Protein AF-A0A2V6KG78-F1 (afdb_monomer_lite)

Structure (mmCIF, N/CA/C/O backbone):
data_AF-A0A2V6KG78-F1
#
_entry.id   AF-A0A2V6KG78-F1
#
loop_
_atom_site.group_PDB
_atom_site.id
_atom_site.type_symbol
_atom_site.label_atom_id
_atom_site.label_alt_id
_atom_site.label_comp_id
_atom_site.label_asym_id
_atom_site.label_entity_id
_atom_site.label_seq_id
_atom_site.pdbx_PDB_ins_code
_atom_site.Cartn_x
_atom_site.Cartn_y
_atom_site.Cartn_z
_atom_site.occupancy
_atom_site.B_iso_or_equiv
_atom_site.auth_seq_id
_atom_site.auth_comp_id
_atom_site.auth_asym_id
_atom_site.auth_atom_id
_atom_site.pdbx_PDB_model_num
ATOM 1 N N . MET A 1 1 ? -34.775 -4.754 1.106 1.00 42.84 1 MET A N 1
ATOM 2 C CA . MET A 1 1 ? -33.691 -5.073 2.053 1.00 42.84 1 MET A CA 1
ATOM 3 C C . MET A 1 1 ? -32.648 -5.795 1.232 1.00 42.84 1 MET A C 1
ATOM 5 O O . MET A 1 1 ? -32.784 -6.988 1.024 1.00 42.84 1 MET A O 1
ATOM 9 N N . ASP A 1 2 ? -31.739 -5.038 0.624 1.00 43.31 2 ASP A N 1
ATOM 10 C CA . ASP A 1 2 ? -30.631 -5.600 -0.145 1.00 43.31 2 ASP A CA 1
ATOM 11 C C . ASP A 1 2 ? -29.412 -5.488 0.767 1.00 43.31 2 ASP A C 1
ATOM 13 O O . ASP A 1 2 ? -28.839 -4.412 0.938 1.00 43.31 2 ASP A O 1
ATOM 17 N N . GLU A 1 3 ? -29.130 -6.565 1.497 1.00 47.91 3 GLU A N 1
ATOM 18 C CA . GLU A 1 3 ? -27.874 -6.702 2.221 1.00 47.91 3 GLU A CA 1
ATOM 19 C C . GLU A 1 3 ? -26.782 -6.844 1.164 1.00 47.91 3 GLU A C 1
ATOM 21 O O . GLU A 1 3 ? -26.435 -7.947 0.741 1.00 47.91 3 GLU A O 1
ATOM 26 N N . THR A 1 4 ? -26.254 -5.710 0.702 1.00 48.72 4 THR A N 1
ATOM 27 C CA . THR A 1 4 ? -25.005 -5.684 -0.046 1.00 48.72 4 THR A CA 1
ATOM 28 C C . THR A 1 4 ? -23.925 -6.160 0.913 1.00 48.72 4 THR A C 1
ATOM 30 O O . THR A 1 4 ? -23.310 -5.370 1.629 1.00 48.72 4 THR A O 1
ATOM 33 N N . VAL A 1 5 ? -23.725 -7.476 0.969 1.00 46.75 5 VAL A N 1
ATOM 34 C CA . VAL A 1 5 ? -22.503 -8.080 1.476 1.00 46.75 5 VAL A CA 1
ATOM 35 C C . VAL A 1 5 ? -21.413 -7.512 0.583 1.00 46.75 5 VAL A C 1
ATOM 37 O O . VAL A 1 5 ? -21.160 -8.006 -0.516 1.00 46.75 5 VAL A O 1
ATOM 40 N N . THR A 1 6 ? -20.815 -6.405 1.012 1.00 44.28 6 THR A N 1
ATOM 41 C CA . THR A 1 6 ? -19.549 -5.928 0.488 1.00 44.28 6 THR A CA 1
ATOM 42 C C . THR A 1 6 ? -18.587 -7.064 0.753 1.00 44.28 6 THR A C 1
ATOM 44 O O . THR A 1 6 ? -18.064 -7.223 1.852 1.00 44.28 6 THR A O 1
ATOM 47 N N . LYS A 1 7 ? -18.426 -7.936 -0.246 1.00 44.28 7 LYS A N 1
ATOM 48 C CA . LYS A 1 7 ? -17.332 -8.887 -0.317 1.00 44.28 7 LYS A CA 1
ATOM 49 C C . LYS A 1 7 ? -16.094 -8.032 -0.124 1.00 44.28 7 LYS A C 1
ATOM 51 O O . LYS A 1 7 ? -15.721 -7.306 -1.040 1.00 44.28 7 LYS A O 1
ATOM 56 N N . THR A 1 8 ? -15.545 -8.024 1.086 1.00 57.06 8 THR A N 1
ATOM 57 C CA . THR A 1 8 ? -14.339 -7.275 1.403 1.00 57.06 8 THR A CA 1
ATOM 58 C C . THR A 1 8 ? -13.289 -7.857 0.480 1.00 57.06 8 THR A C 1
ATOM 60 O O . THR A 1 8 ? -12.859 -8.999 0.666 1.00 57.06 8 THR A O 1
ATOM 63 N N . GLU A 1 9 ? -13.000 -7.161 -0.619 1.00 67.12 9 GLU A N 1
ATOM 64 C CA . GLU A 1 9 ? -12.022 -7.644 -1.574 1.00 67.12 9 GLU A CA 1
ATOM 65 C C . GLU A 1 9 ? -10.715 -7.777 -0.803 1.00 67.12 9 GLU A C 1
ATOM 67 O O . GLU A 1 9 ? -10.207 -6.807 -0.240 1.00 67.12 9 GLU A O 1
ATOM 72 N N . LYS A 1 10 ? -10.220 -9.013 -0.685 1.00 86.06 10 LYS A N 1
ATOM 73 C CA . LYS A 1 10 ? -8.990 -9.274 0.053 1.00 86.06 10 LYS A CA 1
ATOM 74 C C . LYS A 1 10 ? -7.862 -8.524 -0.645 1.00 86.06 10 LYS A C 1
ATOM 76 O O . LYS A 1 10 ? -7.540 -8.823 -1.794 1.00 86.06 10 LYS A O 1
ATOM 81 N N . LEU A 1 11 ? -7.264 -7.577 0.072 1.00 93.12 11 LEU A N 1
ATOM 82 C CA . LEU A 1 11 ? -6.105 -6.831 -0.414 1.00 93.12 11 LEU A CA 1
ATOM 83 C C . LEU A 1 11 ? -4.846 -7.700 -0.440 1.00 93.12 11 LEU A C 1
ATOM 85 O O . LEU A 1 11 ? -3.945 -7.432 -1.222 1.00 93.12 11 LEU A O 1
ATOM 89 N N . VAL A 1 12 ? -4.787 -8.761 0.371 1.00 95.56 12 VAL A N 1
ATOM 90 C CA . VAL A 1 12 ? -3.658 -9.703 0.389 1.00 95.56 12 VAL A CA 1
ATOM 91 C C . VAL A 1 12 ? -3.420 -10.287 -1.007 1.00 95.56 12 VAL A C 1
ATOM 93 O O . VAL A 1 12 ? -4.331 -10.828 -1.631 1.00 95.56 12 VAL A O 1
ATOM 96 N N . GLY A 1 13 ? -2.181 -10.172 -1.483 1.00 95.50 13 GLY A N 1
ATOM 97 C CA . GLY A 1 13 ? -1.737 -10.550 -2.823 1.00 95.50 13 GLY A CA 1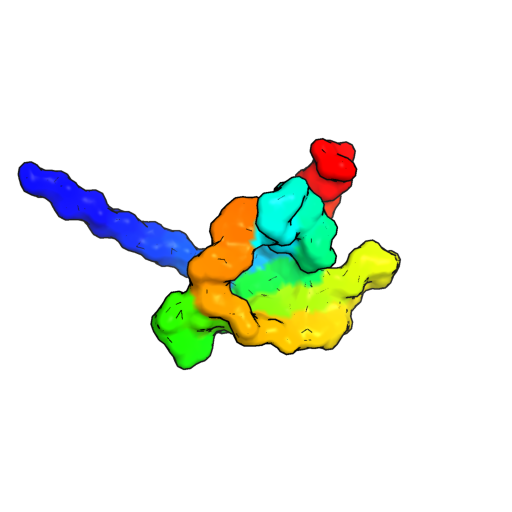
ATOM 98 C C . GLY A 1 13 ? -1.809 -9.421 -3.855 1.00 95.50 13 GLY A C 1
ATOM 99 O O . GLY A 1 13 ? -1.246 -9.566 -4.936 1.00 95.50 13 GLY A O 1
ATOM 100 N N . LYS A 1 14 ? -2.461 -8.293 -3.547 1.00 96.00 14 LYS A N 1
ATOM 101 C CA . LYS A 1 14 ? -2.524 -7.139 -4.448 1.00 96.00 14 LYS A CA 1
ATOM 102 C C . LYS A 1 14 ? -1.249 -6.314 -4.364 1.00 96.00 14 LYS A C 1
ATOM 104 O O . LYS A 1 14 ? -0.740 -6.031 -3.277 1.00 96.00 14 LYS A O 1
ATOM 109 N N . TYR A 1 15 ? -0.771 -5.899 -5.527 1.00 96.31 15 TYR A N 1
ATOM 110 C CA . TYR A 1 15 ? 0.292 -4.911 -5.658 1.00 96.31 15 TYR A CA 1
ATOM 111 C C . TYR A 1 15 ? -0.295 -3.512 -5.499 1.00 96.31 15 TYR A C 1
ATOM 113 O O . TYR A 1 15 ? -1.490 -3.338 -5.724 1.00 96.31 15 TYR A O 1
ATOM 121 N N . PHE A 1 16 ? 0.495 -2.517 -5.111 1.00 95.50 16 PHE A N 1
ATOM 122 C CA . PHE A 1 16 ? -0.038 -1.177 -4.888 1.00 95.50 16 PHE A CA 1
ATOM 123 C C . PHE A 1 16 ? 0.926 -0.048 -5.227 1.00 95.50 16 PHE A C 1
ATOM 125 O O . PHE A 1 16 ? 2.142 -0.210 -5.162 1.00 95.50 16 PHE A O 1
ATOM 132 N N . HIS A 1 17 ? 0.332 1.115 -5.487 1.00 94.44 17 HIS A N 1
ATOM 133 C CA . HIS A 1 17 ? 0.958 2.422 -5.320 1.00 94.44 17 HIS A CA 1
ATOM 134 C C . HIS A 1 17 ? 0.246 3.151 -4.180 1.00 94.44 17 HIS A C 1
ATOM 136 O O . HIS A 1 17 ? -0.982 3.269 -4.203 1.00 94.44 17 HIS A O 1
ATOM 142 N N . SER A 1 18 ? 0.998 3.615 -3.185 1.00 93.25 18 SER A N 1
ATOM 143 C CA . SER A 1 18 ? 0.469 4.491 -2.147 1.00 93.25 18 SER A CA 1
ATOM 144 C C . SER A 1 18 ? 0.487 5.931 -2.623 1.00 93.25 18 SER A C 1
ATOM 146 O O . SER A 1 18 ? 1.365 6.320 -3.391 1.00 93.25 18 SER A O 1
ATOM 148 N N . ALA A 1 19 ? -0.463 6.717 -2.136 1.00 89.12 19 ALA A N 1
ATOM 149 C CA . ALA A 1 19 ? -0.496 8.156 -2.319 1.00 89.12 19 ALA A CA 1
ATOM 150 C C . ALA A 1 19 ? -0.487 8.833 -0.944 1.00 89.12 19 ALA A C 1
ATOM 152 O O . ALA A 1 19 ? -1.163 8.363 -0.025 1.00 89.12 19 ALA A O 1
ATOM 153 N N . ASP A 1 20 ? 0.292 9.904 -0.801 1.00 83.81 20 ASP A N 1
ATOM 154 C CA . ASP A 1 20 ? 0.251 10.767 0.377 1.00 83.81 20 ASP A CA 1
ATOM 155 C C . ASP A 1 20 ? -1.009 11.657 0.368 1.00 83.81 20 ASP A C 1
ATOM 157 O O . ASP A 1 20 ? -1.812 11.649 -0.569 1.00 83.81 20 ASP A O 1
ATOM 161 N N . GLU A 1 21 ? -1.180 12.475 1.408 1.00 80.19 21 GLU A N 1
ATOM 162 C CA . GLU A 1 21 ? -2.315 13.405 1.532 1.00 80.19 21 GLU A CA 1
ATOM 163 C C . GLU A 1 21 ? -2.364 14.468 0.411 1.00 80.19 21 GLU A C 1
ATOM 165 O O . GLU A 1 21 ? -3.393 15.111 0.212 1.00 80.19 21 GLU A O 1
ATOM 170 N N . ASN A 1 22 ? -1.279 14.633 -0.354 1.00 79.69 22 ASN A N 1
ATOM 171 C CA . ASN A 1 22 ? -1.176 15.525 -1.507 1.00 79.69 22 ASN A CA 1
ATOM 172 C C . ASN A 1 22 ? -1.315 14.780 -2.849 1.00 79.69 22 ASN A C 1
ATOM 174 O O . ASN A 1 22 ? -0.997 15.352 -3.894 1.00 79.69 22 ASN A O 1
ATOM 178 N N . ASN A 1 23 ? -1.768 13.521 -2.835 1.00 75.75 23 ASN A N 1
ATOM 179 C CA . ASN A 1 23 ? -1.836 12.618 -3.988 1.00 75.75 23 ASN A CA 1
ATOM 180 C C . ASN A 1 23 ? -0.480 12.329 -4.656 1.00 75.75 23 ASN A C 1
ATOM 182 O O . ASN A 1 23 ? -0.434 11.924 -5.820 1.00 75.75 23 ASN A O 1
ATOM 186 N N . LYS A 1 24 ? 0.639 12.526 -3.954 1.00 80.50 24 LYS A N 1
ATOM 187 C CA . LYS A 1 24 ? 1.955 12.139 -4.462 1.00 80.50 24 LYS A CA 1
ATOM 188 C C . LYS A 1 24 ? 2.186 10.669 -4.193 1.00 80.50 24 LYS A C 1
ATOM 190 O O . LYS A 1 24 ? 2.010 10.203 -3.070 1.00 80.50 24 LYS A O 1
ATOM 195 N N . VAL A 1 25 ? 2.619 9.954 -5.225 1.00 82.62 25 VAL A N 1
ATOM 196 C CA . VAL A 1 25 ? 2.980 8.549 -5.081 1.00 82.62 25 VAL A CA 1
ATOM 197 C C . VAL A 1 25 ? 4.184 8.433 -4.148 1.00 82.62 25 VAL A C 1
ATOM 199 O O . VAL A 1 25 ? 5.228 9.025 -4.413 1.00 82.62 25 VAL A O 1
ATOM 202 N N . GLU A 1 26 ? 4.031 7.693 -3.050 1.00 87.19 26 GLU A N 1
ATOM 203 C CA . GLU A 1 26 ? 5.066 7.588 -2.014 1.00 87.19 26 GLU A CA 1
ATOM 204 C C . GLU A 1 26 ? 5.755 6.219 -2.060 1.00 87.19 26 GLU A C 1
ATOM 206 O O . GLU A 1 26 ? 6.981 6.116 -2.143 1.00 87.19 26 GLU A O 1
ATOM 211 N N . TRP A 1 27 ? 4.972 5.144 -2.066 1.00 93.69 27 TRP A N 1
ATOM 212 C CA . TRP A 1 27 ? 5.447 3.769 -1.977 1.00 93.69 27 TRP A CA 1
ATOM 213 C C . TRP A 1 27 ? 4.845 2.908 -3.073 1.00 93.69 27 TRP A C 1
ATOM 215 O O . TRP A 1 27 ? 3.727 3.122 -3.537 1.00 93.69 27 TRP A O 1
ATOM 225 N N . GLN A 1 28 ? 5.587 1.873 -3.431 1.00 95.38 28 GLN A N 1
ATOM 226 C CA . GLN A 1 28 ? 5.097 0.769 -4.234 1.00 95.38 28 GLN A CA 1
ATOM 227 C C . GLN A 1 28 ? 5.371 -0.542 -3.503 1.00 95.38 28 GLN A C 1
ATOM 229 O O . GLN A 1 28 ? 6.337 -0.641 -2.741 1.00 95.38 28 GLN A O 1
ATOM 234 N N . GLY A 1 29 ? 4.541 -1.555 -3.717 1.00 96.44 29 GLY A N 1
ATOM 235 C CA . GLY A 1 29 ? 4.724 -2.815 -3.009 1.00 96.44 29 GLY A CA 1
ATOM 236 C C . GLY A 1 29 ? 3.638 -3.841 -3.258 1.00 96.44 29 GLY A C 1
ATOM 237 O O . GLY A 1 29 ? 2.890 -3.755 -4.228 1.00 96.44 29 GLY A O 1
ATOM 238 N N . VAL A 1 30 ? 3.565 -4.822 -2.363 1.00 97.50 30 VAL A N 1
ATOM 239 C CA . VAL A 1 30 ? 2.535 -5.863 -2.347 1.00 97.50 30 VAL A CA 1
ATOM 240 C C . VAL A 1 30 ? 2.030 -6.086 -0.928 1.00 97.50 30 VAL A C 1
ATOM 242 O O . VAL A 1 30 ? 2.797 -6.053 0.035 1.00 97.50 30 VAL A O 1
ATOM 245 N N . VAL A 1 31 ? 0.728 -6.303 -0.780 1.00 97.38 31 VAL A N 1
ATOM 246 C CA . VAL A 1 31 ? 0.133 -6.686 0.501 1.00 97.38 31 VAL A CA 1
ATOM 247 C C . VAL A 1 31 ? 0.382 -8.175 0.723 1.00 97.38 31 VAL A C 1
ATOM 249 O O . VAL A 1 31 ? -0.096 -9.005 -0.047 1.00 97.38 31 VAL A O 1
ATOM 252 N N . ILE A 1 32 ? 1.113 -8.528 1.776 1.00 97.31 32 ILE A N 1
ATOM 253 C CA . ILE A 1 32 ? 1.529 -9.912 2.051 1.00 97.31 32 ILE A CA 1
ATOM 254 C C . ILE A 1 32 ? 0.730 -10.571 3.178 1.00 97.31 32 ILE A C 1
ATOM 256 O O . ILE A 1 32 ? 0.767 -11.790 3.321 1.00 97.31 32 ILE A O 1
ATOM 260 N N . GLY A 1 33 ? -0.044 -9.803 3.949 1.00 95.62 33 GLY A N 1
ATOM 261 C CA . GLY A 1 33 ? -0.909 -10.372 4.979 1.00 95.62 33 GLY A CA 1
ATOM 262 C C . GLY A 1 33 ? -1.830 -9.366 5.659 1.00 95.62 33 GLY A C 1
ATOM 263 O O . GLY A 1 33 ? -1.700 -8.158 5.487 1.00 95.62 33 GLY A O 1
ATOM 264 N N . GLU A 1 34 ? -2.748 -9.892 6.464 1.00 95.12 34 GLU A N 1
ATOM 265 C CA . GLU A 1 34 ? -3.624 -9.139 7.365 1.00 95.12 34 GLU A CA 1
ATOM 266 C C . GLU A 1 34 ? -3.510 -9.776 8.763 1.00 95.12 34 GLU A C 1
ATOM 268 O O . GLU A 1 34 ? -4.330 -10.616 9.134 1.00 95.12 34 GLU A O 1
ATOM 273 N N . PRO A 1 35 ? -2.443 -9.479 9.531 1.00 92.12 35 PRO A N 1
ATOM 274 C CA . PRO A 1 35 ? -2.211 -10.128 10.827 1.00 92.12 35 PRO A CA 1
ATOM 275 C C . PRO A 1 35 ? -3.284 -9.787 11.874 1.00 92.12 35 PRO A C 1
ATOM 277 O O . PRO A 1 35 ? -3.409 -10.474 12.886 1.00 92.12 35 PRO A O 1
ATOM 280 N N . ARG A 1 36 ? -4.044 -8.711 11.649 1.00 91.19 36 ARG A N 1
ATOM 281 C CA . ARG A 1 36 ? -5.117 -8.203 12.505 1.00 91.19 36 ARG A CA 1
ATOM 282 C C . ARG A 1 36 ? -6.145 -7.513 11.614 1.00 91.19 36 ARG A C 1
ATOM 284 O O . ARG A 1 36 ? -5.750 -6.798 10.701 1.00 91.19 36 ARG A O 1
ATOM 291 N N . ALA A 1 37 ? -7.430 -7.636 11.941 1.00 89.56 37 ALA A N 1
ATOM 292 C CA . ALA A 1 37 ? -8.501 -6.970 11.201 1.00 89.56 37 ALA A CA 1
ATOM 293 C C . ALA A 1 37 ? -8.217 -5.467 11.006 1.00 89.56 37 ALA A C 1
ATOM 295 O O . ALA A 1 37 ? -7.957 -4.740 11.974 1.00 89.56 37 ALA A O 1
ATOM 296 N N . GLY A 1 38 ? -8.240 -5.022 9.748 1.00 90.50 38 GLY A N 1
ATOM 297 C CA . GLY A 1 38 ? -7.996 -3.625 9.370 1.00 90.50 38 GLY A CA 1
ATOM 298 C C . GLY A 1 38 ? -6.527 -3.186 9.404 1.00 90.50 38 GLY A C 1
ATOM 299 O O . GLY A 1 38 ? -6.253 -2.007 9.190 1.00 90.50 38 GLY A O 1
ATOM 300 N N . TRP A 1 39 ? -5.586 -4.099 9.659 1.00 95.19 39 TRP A N 1
ATOM 301 C CA . TRP A 1 39 ? -4.147 -3.857 9.566 1.00 95.19 39 TRP A CA 1
ATOM 302 C C . TRP A 1 39 ? -3.514 -4.825 8.588 1.00 95.19 39 TRP A C 1
ATOM 304 O O . TRP A 1 39 ? -3.612 -6.039 8.738 1.00 95.19 39 TRP A O 1
ATOM 314 N N . TYR A 1 40 ? -2.789 -4.269 7.632 1.00 96.56 40 TYR A N 1
ATOM 315 C CA . TYR A 1 40 ? -2.169 -5.026 6.565 1.00 96.56 40 TYR A CA 1
ATOM 316 C C . TYR A 1 40 ? -0.657 -4.957 6.683 1.00 96.56 40 TYR A C 1
ATOM 318 O O . TYR A 1 40 ? -0.082 -3.892 6.910 1.00 96.56 40 TYR A O 1
ATOM 326 N N . LEU A 1 41 ? -0.017 -6.109 6.522 1.00 97.31 41 LEU A N 1
ATOM 327 C CA . LEU A 1 41 ? 1.420 -6.198 6.346 1.00 97.31 41 LEU A CA 1
ATOM 328 C C . LEU A 1 41 ? 1.720 -6.045 4.856 1.00 97.31 41 LEU A C 1
ATOM 330 O O . LEU A 1 41 ? 1.193 -6.796 4.031 1.00 97.31 41 LEU A O 1
ATOM 334 N N . VAL A 1 42 ? 2.548 -5.066 4.515 1.00 97.38 42 VAL A N 1
ATOM 335 C CA . VAL A 1 42 ? 2.962 -4.783 3.142 1.00 97.38 42 VAL A CA 1
ATOM 336 C C . VAL A 1 42 ? 4.464 -4.957 2.998 1.00 97.38 42 VAL A C 1
ATOM 338 O O . VAL A 1 42 ? 5.218 -4.512 3.857 1.00 97.38 42 VAL A O 1
ATOM 341 N N . GLN A 1 43 ? 4.896 -5.563 1.897 1.00 97.88 43 GLN A N 1
ATOM 342 C CA . GLN A 1 43 ? 6.286 -5.541 1.457 1.00 97.88 43 GLN A CA 1
ATOM 343 C C . GLN A 1 43 ? 6.465 -4.347 0.523 1.00 97.88 43 GLN A C 1
ATOM 345 O O . GLN A 1 43 ? 5.828 -4.293 -0.531 1.00 97.88 43 GLN A O 1
ATOM 350 N N . LEU A 1 44 ? 7.334 -3.406 0.891 1.00 96.69 44 LEU A N 1
ATOM 351 C CA . LEU A 1 44 ? 7.692 -2.285 0.025 1.00 96.69 44 LEU A CA 1
ATOM 352 C C . LEU A 1 44 ? 8.750 -2.712 -0.988 1.00 96.69 44 LEU A C 1
ATOM 354 O O . LEU A 1 44 ? 9.616 -3.537 -0.682 1.00 96.69 44 LEU A O 1
ATOM 358 N N . PHE A 1 45 ? 8.692 -2.123 -2.177 1.00 94.56 45 PHE A N 1
ATOM 359 C CA . PHE A 1 45 ? 9.736 -2.231 -3.183 1.00 94.56 45 PHE A CA 1
ATOM 360 C C . PHE A 1 45 ? 10.437 -0.891 -3.343 1.00 94.56 45 PHE A C 1
ATOM 362 O O . PHE A 1 45 ? 9.793 0.155 -3.393 1.00 94.56 45 PHE A O 1
ATOM 369 N N . ASP A 1 46 ? 11.759 -0.932 -3.445 1.00 90.06 46 ASP A N 1
ATOM 370 C CA . ASP A 1 46 ? 12.555 0.247 -3.749 1.00 90.06 46 ASP A CA 1
ATOM 371 C C . ASP A 1 46 ? 12.207 0.795 -5.143 1.00 90.06 46 ASP A C 1
ATOM 373 O O . ASP A 1 46 ? 11.943 0.034 -6.076 1.00 90.06 46 ASP A O 1
ATOM 377 N N . TRP A 1 47 ? 12.175 2.118 -5.296 1.00 83.62 47 TRP A N 1
ATOM 378 C CA . TRP A 1 47 ? 11.833 2.755 -6.571 1.00 83.62 47 TRP A CA 1
ATOM 379 C C . TRP A 1 47 ? 12.968 2.681 -7.599 1.00 83.62 47 TRP A C 1
ATOM 381 O O . TRP A 1 47 ? 12.693 2.626 -8.796 1.00 83.62 47 TRP A O 1
ATOM 391 N N . ALA A 1 48 ? 14.229 2.666 -7.156 1.00 85.00 48 ALA A N 1
ATOM 392 C CA . ALA A 1 48 ? 15.386 2.640 -8.042 1.00 85.00 48 ALA A CA 1
ATOM 393 C C . ALA A 1 48 ? 15.686 1.222 -8.547 1.00 85.00 48 ALA A C 1
ATOM 395 O O . ALA A 1 48 ? 15.955 1.041 -9.735 1.00 85.00 48 ALA A O 1
ATOM 396 N N . SER A 1 49 ? 15.624 0.214 -7.672 1.00 86.12 49 SER A N 1
ATOM 397 C CA . SER A 1 49 ? 15.900 -1.183 -8.040 1.00 86.12 49 SER A CA 1
ATOM 398 C C . SER A 1 49 ? 14.641 -1.999 -8.342 1.00 86.12 49 SER A C 1
ATOM 400 O O . SER A 1 49 ? 14.694 -3.009 -9.047 1.00 86.12 49 SER A O 1
ATOM 402 N N . GLY A 1 50 ? 13.483 -1.589 -7.819 1.00 86.12 50 GLY A N 1
ATOM 403 C CA . GLY A 1 50 ? 12.265 -2.393 -7.850 1.00 86.12 50 GLY A CA 1
ATOM 404 C C . GLY A 1 50 ? 12.304 -3.601 -6.912 1.00 86.12 50 GLY A C 1
ATOM 405 O O . GLY A 1 50 ? 11.365 -4.398 -6.948 1.00 86.12 50 GLY A O 1
ATOM 406 N N . GLU A 1 51 ? 13.365 -3.784 -6.124 1.00 91.62 51 GLU A N 1
ATOM 407 C CA . GLU A 1 51 ? 13.550 -4.947 -5.254 1.00 91.62 51 GLU A CA 1
ATOM 408 C C . GLU A 1 51 ? 12.843 -4.787 -3.900 1.00 91.62 51 GLU A C 1
ATOM 410 O O . GLU A 1 51 ? 12.644 -3.660 -3.441 1.00 91.62 51 GLU A O 1
ATOM 415 N N . PRO A 1 52 ? 12.467 -5.900 -3.240 1.00 93.75 52 PRO A N 1
ATOM 416 C CA . PRO A 1 52 ? 11.987 -5.886 -1.862 1.00 93.75 52 PRO A CA 1
ATOM 417 C C . PRO A 1 52 ? 12.949 -5.165 -0.921 1.00 93.75 52 PRO A C 1
ATOM 419 O O . PRO A 1 52 ? 14.131 -5.493 -0.866 1.00 93.75 52 PRO A O 1
ATOM 422 N N . SER A 1 53 ? 12.427 -4.194 -0.175 1.00 93.50 53 SER A N 1
ATOM 423 C CA . SER A 1 53 ? 13.170 -3.469 0.852 1.00 93.50 53 SER A CA 1
ATOM 424 C C . SER A 1 53 ? 12.668 -3.851 2.243 1.00 93.50 53 SER A C 1
ATOM 426 O O . SER A 1 53 ? 13.078 -4.864 2.801 1.00 93.50 53 SER A O 1
ATOM 428 N N . VAL A 1 54 ? 11.748 -3.075 2.803 1.00 95.06 54 VAL A N 1
ATOM 429 C CA . VAL A 1 54 ? 11.235 -3.246 4.164 1.00 95.06 54 VAL A CA 1
ATOM 430 C C . VAL A 1 54 ? 9.770 -3.655 4.159 1.00 95.06 54 VAL A C 1
ATOM 432 O O . VAL A 1 54 ? 8.996 -3.254 3.289 1.00 95.06 54 VAL A O 1
ATOM 435 N N . GLU A 1 55 ? 9.378 -4.412 5.176 1.00 97.44 55 GLU A N 1
ATOM 436 C CA . GLU A 1 55 ? 7.973 -4.667 5.471 1.00 97.44 55 GLU A CA 1
ATOM 437 C C . GLU A 1 55 ? 7.417 -3.587 6.404 1.00 97.44 55 GLU A C 1
ATOM 439 O O . GLU A 1 55 ? 8.116 -3.081 7.289 1.00 97.44 55 GLU A O 1
ATOM 444 N N . ARG A 1 56 ? 6.145 -3.224 6.225 1.00 96.38 56 ARG A N 1
ATOM 445 C CA . ARG A 1 56 ? 5.445 -2.288 7.110 1.00 96.38 56 ARG A CA 1
ATOM 446 C C . ARG A 1 56 ? 4.046 -2.759 7.446 1.00 96.38 56 ARG A C 1
ATOM 448 O O . ARG A 1 56 ? 3.334 -3.294 6.604 1.00 96.38 56 ARG A O 1
ATOM 455 N N . LEU A 1 57 ? 3.643 -2.494 8.683 1.00 96.75 57 LEU A N 1
ATOM 456 C CA . LEU A 1 57 ? 2.269 -2.664 9.121 1.00 96.75 57 LEU A CA 1
ATOM 457 C C . LEU A 1 57 ? 1.511 -1.347 8.915 1.00 96.75 57 LEU A C 1
ATOM 459 O O . LEU A 1 57 ? 1.901 -0.317 9.465 1.00 96.75 57 LEU A O 1
ATOM 463 N N . VAL A 1 58 ? 0.444 -1.380 8.120 1.00 95.69 58 VAL A N 1
ATOM 464 C CA . VAL A 1 58 ? -0.315 -0.194 7.709 1.00 95.69 58 VAL A CA 1
ATOM 465 C C . VAL A 1 58 ? -1.798 -0.392 8.047 1.0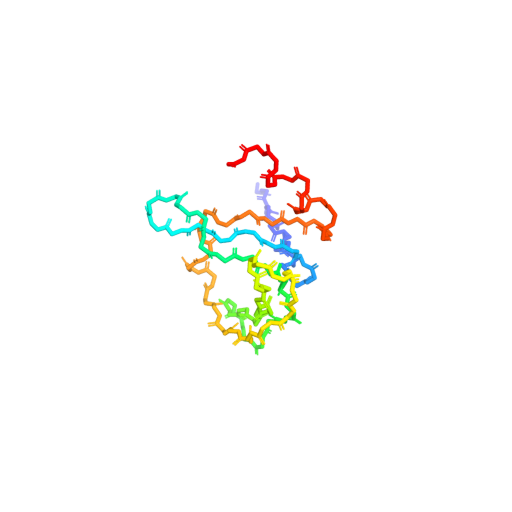0 95.69 58 VAL A C 1
ATOM 467 O O . VAL A 1 58 ? -2.376 -1.412 7.660 1.00 95.69 58 VAL A O 1
ATOM 470 N N . PRO A 1 59 ? -2.439 0.544 8.771 1.00 95.19 59 PRO A N 1
ATOM 471 C CA . PRO A 1 59 ? -3.877 0.490 9.005 1.00 95.19 59 PRO A CA 1
ATOM 472 C C . PRO A 1 59 ? -4.636 0.863 7.726 1.00 95.19 59 PRO A C 1
ATOM 474 O O . PRO A 1 59 ? -4.211 1.749 6.986 1.00 95.19 59 PRO A O 1
ATOM 477 N N . ILE A 1 60 ? -5.790 0.236 7.490 1.00 93.12 60 ILE A N 1
ATOM 478 C CA . ILE A 1 60 ? -6.609 0.462 6.286 1.00 93.12 60 ILE A CA 1
ATOM 479 C C . ILE A 1 60 ? -7.007 1.935 6.097 1.00 93.12 60 ILE A C 1
ATOM 481 O O . ILE A 1 60 ? -7.094 2.419 4.975 1.00 93.12 60 ILE A O 1
ATOM 485 N N . GLU A 1 61 ? -7.158 2.683 7.190 1.00 92.12 61 GLU A N 1
ATOM 486 C CA . GLU A 1 61 ? -7.466 4.120 7.182 1.00 92.12 61 GLU A CA 1
ATOM 487 C C . GLU A 1 61 ? -6.374 4.965 6.502 1.00 92.12 61 GLU A C 1
ATOM 489 O O . GLU A 1 61 ? -6.654 6.042 5.986 1.00 92.12 61 GLU A O 1
ATOM 494 N N . LYS A 1 62 ? -5.126 4.479 6.473 1.00 92.19 62 LYS A N 1
ATOM 495 C CA . LYS A 1 62 ? -3.993 5.130 5.792 1.00 92.19 62 LYS A CA 1
ATOM 496 C C . LYS A 1 62 ? -3.836 4.699 4.334 1.00 92.19 62 LYS A C 1
ATOM 498 O O . LYS A 1 62 ? -2.962 5.215 3.648 1.00 92.19 62 LYS A O 1
ATOM 503 N N . MET A 1 63 ? -4.671 3.773 3.867 1.00 92.31 63 MET A N 1
ATOM 504 C CA . MET A 1 63 ? -4.671 3.284 2.485 1.00 92.31 63 MET A CA 1
ATOM 505 C C . MET A 1 63 ? -5.663 4.032 1.588 1.00 92.31 63 MET A C 1
ATOM 507 O O . MET A 1 63 ? -5.871 3.658 0.435 1.00 92.31 63 MET A O 1
ATOM 511 N N . VAL A 1 64 ? -6.303 5.084 2.101 1.00 90.00 64 VAL A N 1
ATOM 512 C CA . VAL A 1 64 ? -7.182 5.941 1.302 1.00 90.00 64 VAL A CA 1
ATO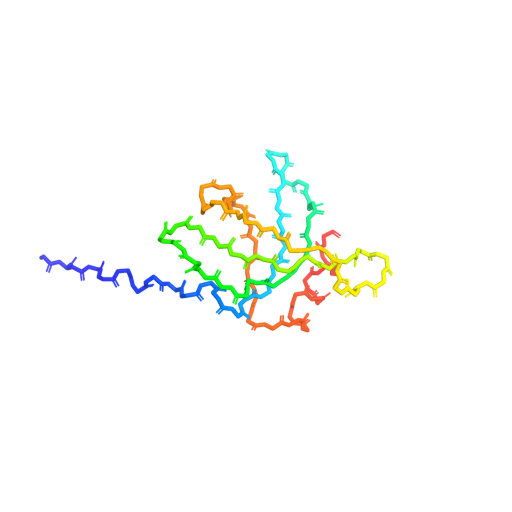M 513 C C . VAL A 1 64 ? -6.371 6.566 0.165 1.00 90.00 64 VAL A C 1
ATOM 515 O O . VAL A 1 64 ? -5.285 7.089 0.387 1.00 90.00 64 VAL A O 1
ATOM 518 N N . GLY A 1 65 ? -6.886 6.474 -1.062 1.00 88.56 65 GLY A N 1
ATOM 519 C CA . GLY A 1 65 ? -6.202 6.967 -2.263 1.00 88.56 65 GLY A CA 1
ATOM 520 C C . GLY A 1 65 ? -5.153 6.013 -2.842 1.00 88.56 65 GLY A C 1
ATOM 521 O O . GLY A 1 65 ? -4.606 6.296 -3.905 1.00 88.56 65 GLY A O 1
ATOM 522 N N . TRP A 1 66 ? -4.891 4.869 -2.198 1.00 93.62 66 TRP A N 1
ATOM 523 C CA . TRP A 1 66 ? -3.998 3.861 -2.762 1.00 93.62 66 TRP A CA 1
ATOM 524 C C . TRP A 1 66 ? -4.651 3.173 -3.956 1.00 93.62 66 TRP A C 1
ATOM 526 O O . TRP A 1 66 ? -5.855 2.906 -3.980 1.00 93.62 66 TRP A O 1
ATOM 536 N N . LEU A 1 67 ? -3.822 2.839 -4.937 1.00 92.81 67 LEU A N 1
ATOM 537 C CA . LEU A 1 67 ? -4.225 2.078 -6.111 1.00 92.81 67 LEU A CA 1
ATOM 538 C C . LEU A 1 67 ? -3.749 0.643 -5.943 1.00 92.81 67 LEU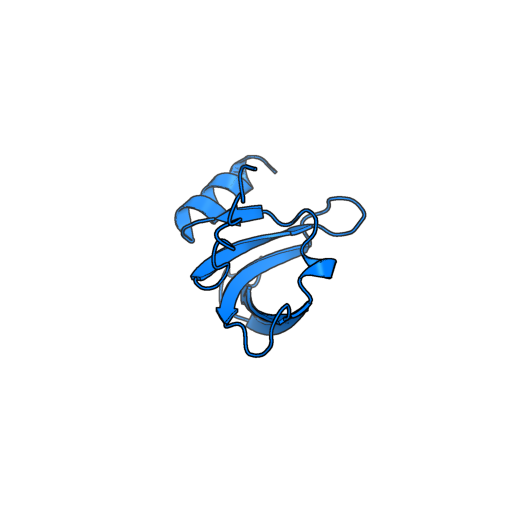 A C 1
ATOM 540 O O . LEU A 1 67 ? -2.563 0.430 -5.703 1.00 92.81 67 LEU A O 1
ATOM 544 N N . PHE A 1 68 ? -4.654 -0.323 -6.098 1.00 94.31 68 PHE A N 1
ATOM 545 C CA . PHE A 1 68 ? -4.356 -1.748 -5.972 1.00 94.31 68 PHE A CA 1
ATOM 546 C C . PHE A 1 68 ? -4.476 -2.463 -7.316 1.00 94.31 68 PHE A C 1
ATOM 548 O O . PHE A 1 68 ? -5.423 -2.255 -8.072 1.00 94.31 68 PHE A O 1
ATOM 555 N N . TYR A 1 69 ? -3.529 -3.353 -7.581 1.00 94.12 69 TYR A N 1
ATOM 556 C CA . TYR A 1 69 ? -3.365 -4.056 -8.844 1.00 94.12 69 TYR A CA 1
ATOM 557 C C . TYR A 1 69 ? -3.359 -5.569 -8.611 1.00 94.12 69 TYR A C 1
ATOM 559 O O . TYR A 1 69 ? -2.888 -6.035 -7.568 1.00 94.12 69 TYR A O 1
ATOM 567 N N . PRO A 1 70 ? -3.880 -6.363 -9.562 1.00 93.88 70 PRO A N 1
ATOM 568 C CA . PRO A 1 70 ? -3.896 -7.819 -9.446 1.00 93.88 70 PRO A CA 1
ATOM 569 C C . PRO A 1 70 ? -2.490 -8.432 -9.437 1.00 93.88 70 PRO A C 1
ATOM 571 O O . PRO A 1 70 ? -2.285 -9.439 -8.767 1.00 93.88 70 PRO A O 1
ATOM 574 N N . ASP A 1 71 ? -1.539 -7.818 -10.140 1.00 92.94 71 ASP A N 1
ATOM 575 C CA . ASP A 1 71 ? -0.178 -8.315 -10.318 1.00 92.94 71 ASP A CA 1
ATOM 576 C C . ASP A 1 71 ? 0.826 -7.169 -10.534 1.00 92.94 71 ASP A C 1
ATOM 578 O O . ASP A 1 71 ? 0.469 -6.000 -10.731 1.00 92.94 71 ASP A O 1
ATOM 582 N N . ARG A 1 72 ? 2.113 -7.528 -10.477 1.00 90.88 72 ARG A N 1
ATOM 583 C CA . ARG A 1 72 ? 3.241 -6.596 -10.583 1.0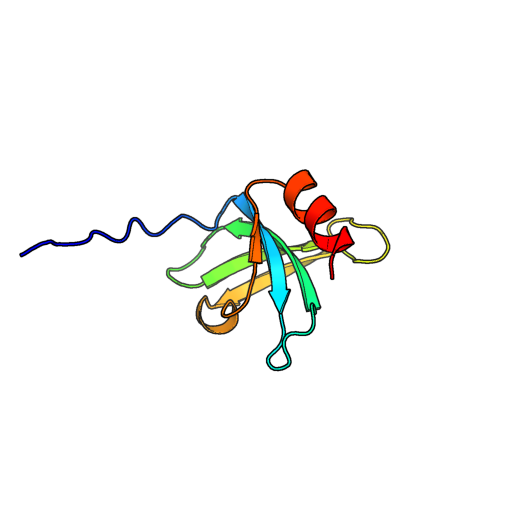0 90.88 72 ARG A CA 1
ATOM 584 C C . ARG A 1 72 ? 3.335 -5.936 -11.955 1.00 90.88 72 ARG A C 1
ATOM 586 O O . ARG A 1 72 ? 3.744 -4.779 -12.037 1.00 90.88 72 ARG A O 1
ATOM 593 N N . ASP A 1 73 ? 3.007 -6.659 -13.019 1.00 90.50 73 ASP A N 1
ATOM 594 C CA . ASP A 1 73 ? 3.118 -6.165 -14.392 1.00 90.50 73 ASP A CA 1
ATOM 595 C C . ASP A 1 73 ? 2.075 -5.081 -14.673 1.00 90.50 73 ASP A C 1
ATOM 597 O O . ASP A 1 73 ? 2.392 -4.041 -15.261 1.00 90.50 73 ASP A O 1
ATOM 601 N N . THR A 1 74 ? 0.859 -5.266 -14.158 1.00 90.75 74 THR A N 1
ATOM 602 C CA . THR A 1 74 ? -0.213 -4.271 -14.213 1.00 90.75 74 THR A CA 1
ATOM 603 C C . THR A 1 74 ? 0.172 -3.007 -13.442 1.00 90.75 74 THR A C 1
ATOM 605 O O . THR A 1 74 ? 0.031 -1.904 -13.970 1.00 90.75 74 THR A O 1
ATOM 608 N N . MET A 1 75 ? 0.732 -3.155 -12.234 1.00 91.06 75 MET A N 1
ATOM 609 C CA . MET A 1 75 ? 1.240 -2.026 -11.443 1.00 91.06 75 MET A CA 1
ATOM 610 C C . MET A 1 75 ? 2.351 -1.263 -12.185 1.00 91.06 75 MET A C 1
ATOM 612 O O . MET A 1 75 ? 2.299 -0.046 -12.302 1.00 91.06 75 MET A O 1
ATOM 616 N N . ARG A 1 76 ? 3.342 -1.959 -12.754 1.00 86.12 76 ARG A N 1
ATOM 617 C CA . ARG A 1 76 ? 4.445 -1.312 -13.493 1.00 86.12 76 ARG A CA 1
ATOM 618 C C . ARG A 1 76 ? 3.975 -0.588 -14.750 1.00 86.12 76 ARG A C 1
ATOM 620 O O . ARG A 1 76 ? 4.560 0.419 -15.145 1.00 86.12 76 ARG A O 1
ATOM 627 N N . SER A 1 77 ? 2.939 -1.113 -15.395 1.00 84.25 77 SER A N 1
ATOM 628 C CA . SER A 1 77 ? 2.364 -0.504 -16.591 1.00 84.25 77 SER A CA 1
ATOM 629 C C . SER A 1 77 ? 1.569 0.764 -16.270 1.00 84.25 77 SER A C 1
ATOM 631 O O . SER A 1 77 ? 1.519 1.656 -17.116 1.00 84.25 77 SER A O 1
ATOM 633 N N . SER A 1 78 ? 1.000 0.892 -15.064 1.00 77.56 78 SER A N 1
ATOM 634 C CA . SER A 1 78 ? 0.285 2.110 -14.659 1.00 77.56 78 SER A CA 1
ATOM 635 C C . SER A 1 78 ? 1.227 3.282 -14.370 1.00 77.56 78 SER A C 1
ATOM 637 O O . SER A 1 78 ? 0.872 4.420 -14.666 1.00 77.56 78 SER A O 1
ATOM 639 N N . SER A 1 79 ? 2.460 3.020 -13.916 1.00 60.44 79 SER A N 1
ATOM 640 C CA . SER A 1 79 ? 3.496 4.044 -13.693 1.00 60.44 79 SER A CA 1
ATOM 641 C C . SER A 1 79 ? 3.925 4.783 -14.967 1.00 60.44 79 SER A C 1
ATOM 643 O O . SER A 1 79 ? 4.584 5.810 -14.877 1.00 60.44 79 SER A O 1
ATOM 645 N N . LYS A 1 80 ? 3.567 4.293 -16.164 1.00 57.47 80 LYS A N 1
ATOM 646 C CA . LYS A 1 80 ? 3.814 5.011 -17.430 1.00 57.47 80 LYS A CA 1
ATOM 647 C C . LYS A 1 80 ? 2.934 6.253 -17.620 1.00 57.47 80 LYS A C 1
ATOM 649 O O . LYS A 1 80 ? 3.165 6.998 -18.569 1.00 57.47 80 LYS A O 1
ATOM 654 N N . TYR A 1 81 ? 1.932 6.449 -16.766 1.00 49.38 81 TYR A N 1
ATOM 655 C CA . TYR A 1 81 ? 0.930 7.509 -16.892 1.00 49.38 81 TYR A CA 1
ATOM 656 C C . TYR A 1 81 ? 0.852 8.425 -15.660 1.00 49.38 81 TYR A C 1
ATOM 658 O O . TYR A 1 81 ? -0.101 9.197 -15.554 1.00 49.38 81 TYR A O 1
ATOM 666 N N . ILE A 1 82 ? 1.822 8.325 -14.743 1.00 51.69 82 ILE A N 1
ATOM 667 C CA . ILE A 1 82 ? 1.933 9.140 -13.523 1.00 51.69 82 ILE A CA 1
ATOM 668 C C . ILE A 1 82 ? 3.166 10.034 -13.632 1.00 51.69 82 ILE A C 1
ATOM 670 O O . ILE A 1 82 ? 4.212 9.516 -14.085 1.00 51.69 82 ILE A O 1
#

Secondary structure (DSSP, 8-state):
-----------TT-EEEEE-TTS-EEEEEEEEEEEETTEEEEEEE-TTT--EEEEEEEEGGGGTT-EEESSHHHHHHHGGG-

Foldseek 3Di:
DDPPPPPVPDQAQWWKFAADPVRDGDWTWGFNDDPDVQKTWTFTADPVPRHTDDIDIDGNVRRVSMDIHNDDVRVVVCVVPD

Sequence (82 aa):
MDETVTKTEKLVGKYFHSADENNKVEWQGVVIGEPRAGWYLVQLFDWASGEPSVERLVPIEKMVGWLFYPDRDTMRSSSKYI

pLDDT: mean 85.13, std 1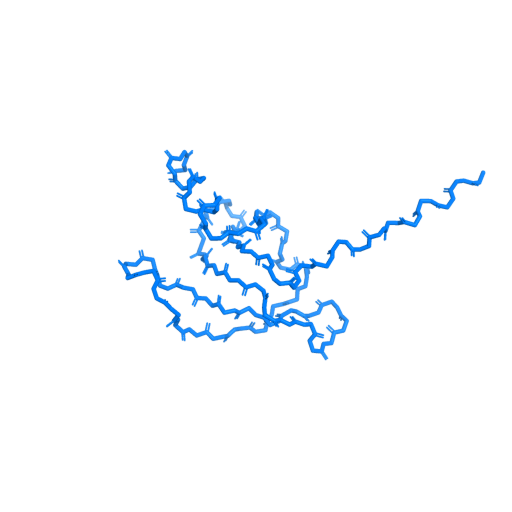5.91, range [42.84, 97.88]

Radius of gyration: 13.52 Å; chains: 1; bounding box: 50×26×30 Å